Protein AF-A0AAU8HN13-F1 (afdb_monomer)

Radius of gyration: 19.58 Å; Cα contacts (8 Å, |Δi|>4): 14; chains: 1; bounding box: 45×6×56 Å

Structure (mmCIF, N/CA/C/O backbone):
data_AF-A0AAU8HN13-F1
#
_entry.id   AF-A0AAU8HN13-F1
#
loop_
_atom_site.group_PDB
_atom_site.id
_atom_site.type_symbol
_atom_site.label_atom_id
_atom_site.label_alt_id
_atom_site.label_comp_id
_atom_site.label_asym_id
_atom_site.label_entity_id
_atom_site.label_seq_id
_atom_site.pdbx_PDB_ins_code
_atom_site.Cartn_x
_atom_site.Cartn_y
_atom_site.Cartn_z
_atom_site.occupancy
_atom_site.B_iso_or_equiv
_atom_site.auth_seq_id
_atom_site.auth_comp_id
_atom_site.auth_asym_id
_atom_site.auth_atom_id
_atom_site.pdbx_PDB_model_num
ATOM 1 N N . MET A 1 1 ? -6.218 -3.279 13.621 1.00 67.38 1 MET A N 1
ATOM 2 C CA . MET A 1 1 ? -6.779 -3.282 12.254 1.00 67.38 1 MET A CA 1
ATOM 3 C C . MET A 1 1 ? -6.374 -2.044 11.451 1.00 67.38 1 MET A C 1
ATOM 5 O O . MET A 1 1 ? -5.831 -2.232 10.379 1.00 67.38 1 MET A O 1
ATOM 9 N N . LEU A 1 2 ? -6.481 -0.811 11.971 1.00 73.00 2 LEU A N 1
ATOM 10 C CA . LEU A 1 2 ? -5.883 0.372 11.311 1.00 73.00 2 LEU A CA 1
ATOM 11 C C . LEU A 1 2 ? -4.370 0.199 11.040 1.00 73.00 2 LEU A C 1
ATOM 13 O O . LEU A 1 2 ? -3.909 0.436 9.935 1.00 73.00 2 LEU A O 1
ATOM 17 N N . ASN A 1 3 ? -3.618 -0.318 12.021 1.00 74.56 3 ASN A N 1
ATOM 18 C CA . ASN A 1 3 ? -2.186 -0.620 11.867 1.00 74.56 3 ASN A CA 1
ATOM 19 C C . ASN A 1 3 ? -1.894 -1.753 10.860 1.00 74.56 3 ASN A C 1
ATOM 21 O O . ASN A 1 3 ? -0.801 -1.837 10.320 1.00 74.56 3 ASN A O 1
ATOM 25 N N . LEU A 1 4 ? -2.869 -2.633 10.603 1.00 79.06 4 LEU A N 1
ATOM 26 C CA . LEU A 1 4 ? -2.761 -3.642 9.546 1.00 79.06 4 LEU A CA 1
ATOM 27 C C . LEU A 1 4 ? -2.972 -2.980 8.179 1.00 79.06 4 LEU A C 1
ATOM 29 O O . LEU A 1 4 ? -2.239 -3.259 7.242 1.00 79.06 4 LEU A O 1
ATOM 33 N N . LEU A 1 5 ? -3.935 -2.060 8.097 1.00 77.06 5 LEU A N 1
ATOM 34 C CA . LEU A 1 5 ? -4.249 -1.309 6.887 1.00 77.06 5 LEU A CA 1
ATOM 35 C C . LEU A 1 5 ? -3.090 -0.390 6.468 1.00 77.06 5 LEU A C 1
ATOM 37 O O . LEU A 1 5 ? -2.730 -0.370 5.298 1.00 77.06 5 LEU A O 1
ATOM 41 N N . ILE A 1 6 ? -2.443 0.282 7.429 1.00 79.69 6 ILE A N 1
ATOM 42 C CA . ILE A 1 6 ? -1.251 1.108 7.171 1.00 79.69 6 ILE A CA 1
ATOM 43 C C . ILE A 1 6 ? -0.070 0.259 6.679 1.00 79.69 6 ILE A C 1
ATOM 45 O O . ILE A 1 6 ? 0.681 0.693 5.815 1.00 79.69 6 ILE A O 1
ATOM 49 N N . CYS A 1 7 ? 0.072 -0.963 7.207 1.00 82.69 7 CYS A N 1
ATOM 50 C CA . CYS A 1 7 ? 1.104 -1.912 6.790 1.00 82.69 7 CYS A CA 1
ATOM 51 C C . CYS A 1 7 ? 0.845 -2.432 5.366 1.00 82.69 7 CYS A C 1
ATOM 53 O O . CYS A 1 7 ? 1.770 -2.687 4.600 1.00 82.69 7 CYS A O 1
ATOM 55 N N . LEU A 1 8 ? -0.428 -2.562 4.991 1.00 76.50 8 LEU A N 1
ATOM 56 C CA . LEU A 1 8 ? -0.827 -3.009 3.662 1.00 76.50 8 LEU A CA 1
ATOM 57 C C . LEU A 1 8 ? -0.655 -1.892 2.618 1.00 76.50 8 LEU A C 1
ATOM 59 O O . LEU A 1 8 ? -0.212 -2.156 1.501 1.00 76.50 8 LEU A O 1
ATOM 63 N N . GLU A 1 9 ? -0.889 -0.636 3.004 1.00 80.31 9 GLU A N 1
ATOM 64 C CA . GLU A 1 9 ? -0.606 0.534 2.166 1.00 80.31 9 GLU A CA 1
ATOM 65 C C . GLU A 1 9 ? 0.902 0.742 1.935 1.00 80.31 9 GLU A C 1
ATOM 67 O O . GLU A 1 9 ? 1.329 0.9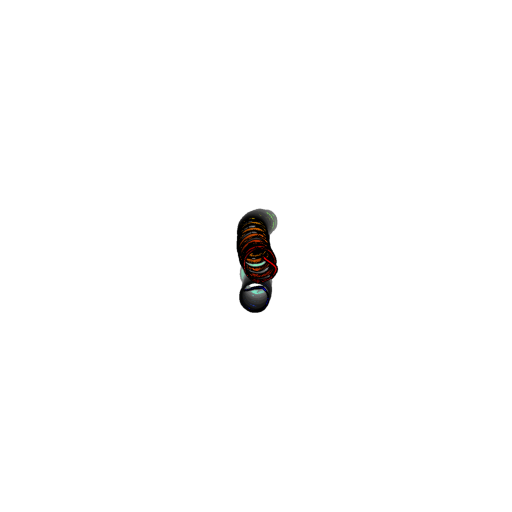87 0.804 1.00 80.31 9 GLU A O 1
ATOM 72 N N . THR A 1 10 ? 1.741 0.554 2.963 1.00 83.81 10 THR A N 1
ATOM 73 C CA . THR A 1 10 ? 3.206 0.584 2.797 1.00 83.81 10 THR A CA 1
ATOM 74 C C . THR A 1 10 ? 3.734 -0.594 1.978 1.00 83.81 10 THR A C 1
ATOM 76 O O . THR A 1 10 ? 4.653 -0.405 1.178 1.00 83.81 10 THR A O 1
ATOM 79 N N . LEU A 1 11 ? 3.134 -1.785 2.095 1.00 85.19 11 LEU A N 1
ATOM 80 C CA . LEU A 1 11 ? 3.458 -2.934 1.244 1.00 85.19 11 LEU A CA 1
ATOM 81 C C . LEU A 1 11 ? 3.146 -2.641 -0.233 1.00 85.19 11 LEU A C 1
ATOM 83 O O . LEU A 1 11 ? 4.015 -2.837 -1.084 1.00 85.19 11 LEU A O 1
ATOM 87 N N . MET A 1 12 ? 1.965 -2.093 -0.533 1.00 82.75 12 MET A N 1
ATOM 88 C CA . MET A 1 12 ? 1.586 -1.681 -1.890 1.00 82.75 12 MET A CA 1
ATOM 89 C C . MET A 1 12 ? 2.542 -0.624 -2.463 1.00 82.75 12 MET A C 1
ATOM 91 O O . MET A 1 12 ? 3.025 -0.782 -3.585 1.00 82.75 12 MET A O 1
ATOM 95 N N . LEU A 1 13 ? 2.893 0.406 -1.685 1.00 80.19 13 LEU A N 1
ATOM 96 C CA . LEU A 1 13 ? 3.873 1.420 -2.097 1.00 80.19 13 LEU A CA 1
ATOM 97 C C . LEU A 1 13 ? 5.260 0.824 -2.376 1.00 80.19 13 LEU A C 1
ATOM 99 O O . LEU A 1 13 ? 5.891 1.191 -3.368 1.00 80.19 13 LEU A O 1
ATOM 103 N N . SER A 1 14 ? 5.726 -0.117 -1.549 1.00 83.44 14 SER A N 1
ATOM 104 C CA . SER A 1 14 ? 7.018 -0.784 -1.761 1.00 83.44 14 SER A CA 1
ATOM 105 C C . SER A 1 14 ? 7.037 -1.653 -3.024 1.00 83.44 14 SER A C 1
ATOM 107 O O . SER A 1 14 ? 8.017 -1.629 -3.768 1.00 83.44 14 SER A O 1
ATOM 109 N N . LEU A 1 15 ? 5.933 -2.351 -3.320 1.00 81.50 15 LEU A N 1
ATOM 110 C CA . LEU A 1 15 ? 5.772 -3.133 -4.546 1.00 81.50 15 LEU A CA 1
ATOM 111 C C . LEU A 1 15 ? 5.753 -2.239 -5.786 1.00 81.50 15 LEU A C 1
ATOM 113 O O . LEU A 1 15 ? 6.387 -2.572 -6.782 1.00 81.50 15 LEU A O 1
ATOM 117 N N . ILE A 1 16 ? 5.084 -1.087 -5.720 1.00 80.62 16 ILE A N 1
ATOM 118 C CA . ILE A 1 16 ? 5.073 -0.105 -6.811 1.00 80.62 16 ILE A CA 1
ATOM 119 C C . ILE A 1 16 ? 6.451 0.514 -7.020 1.00 80.62 16 ILE A C 1
ATOM 121 O O . ILE A 1 16 ? 6.874 0.657 -8.162 1.00 80.62 16 ILE A O 1
ATOM 125 N N . PHE A 1 17 ? 7.181 0.840 -5.953 1.00 81.38 17 PHE A N 1
ATOM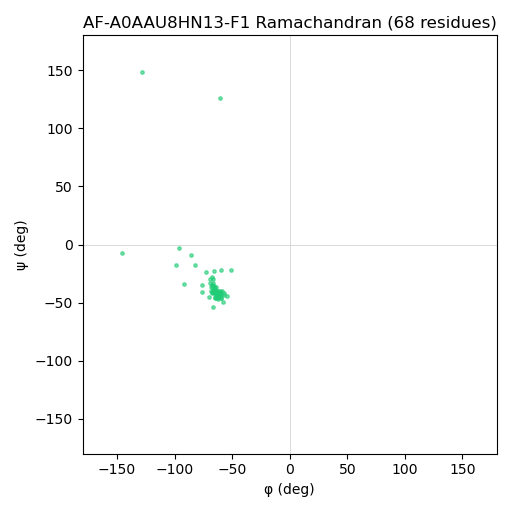 126 C CA . PHE A 1 17 ? 8.542 1.358 -6.077 1.00 81.38 17 PHE A CA 1
ATOM 127 C C . PHE A 1 17 ? 9.473 0.328 -6.732 1.00 81.38 17 PHE A C 1
ATOM 129 O O . PHE A 1 17 ? 10.191 0.650 -7.679 1.00 81.38 17 PHE A O 1
ATOM 136 N N . LEU A 1 18 ? 9.393 -0.937 -6.306 1.00 79.69 18 LEU A N 1
ATOM 137 C CA . LEU A 1 18 ? 10.131 -2.039 -6.926 1.00 79.69 18 LEU A CA 1
ATOM 138 C C . LEU A 1 18 ? 9.724 -2.241 -8.396 1.00 79.69 18 LEU A C 1
ATOM 140 O O . LEU A 1 18 ? 10.587 -2.377 -9.267 1.00 79.69 18 LEU A O 1
ATOM 144 N N . ALA A 1 19 ? 8.423 -2.208 -8.692 1.00 76.62 19 ALA A N 1
ATOM 145 C CA . ALA A 1 19 ? 7.900 -2.314 -10.050 1.00 76.62 19 ALA A CA 1
ATOM 146 C C . ALA A 1 19 ? 8.398 -1.162 -10.929 1.00 76.62 19 ALA A C 1
ATOM 148 O O . ALA A 1 19 ? 8.887 -1.415 -12.017 1.00 76.62 19 ALA A O 1
ATOM 149 N N . LEU A 1 20 ? 8.386 0.083 -10.448 1.00 75.31 20 LEU A N 1
ATOM 150 C CA . LEU A 1 20 ? 8.928 1.233 -1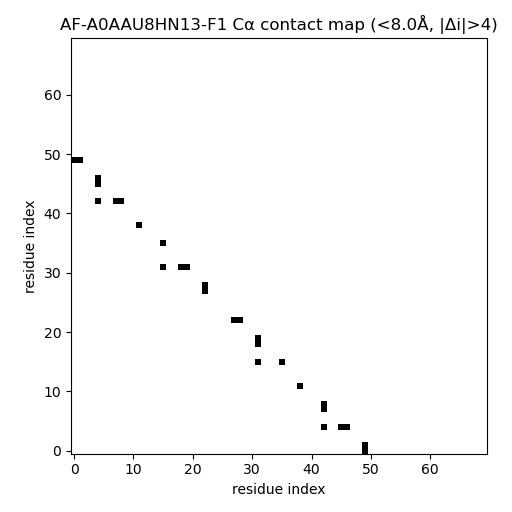1.176 1.00 75.31 20 LEU A CA 1
ATOM 151 C C . LEU A 1 20 ? 10.419 1.047 -11.480 1.00 75.31 20 LEU A C 1
ATOM 153 O O . LEU A 1 20 ? 10.833 1.234 -12.618 1.00 75.31 20 LEU A O 1
ATOM 157 N N . THR A 1 21 ? 11.222 0.611 -10.505 1.00 76.00 21 THR A N 1
ATOM 158 C CA . THR A 1 21 ? 12.664 0.394 -10.733 1.00 76.00 21 THR A CA 1
ATOM 159 C C . THR A 1 21 ? 12.972 -0.747 -11.706 1.00 76.00 21 THR A C 1
ATOM 161 O O . THR A 1 21 ? 13.980 -0.688 -12.402 1.00 76.00 21 THR A O 1
ATOM 164 N N . SER A 1 22 ? 12.112 -1.767 -11.786 1.00 71.31 22 SER A N 1
ATOM 165 C CA . SER A 1 22 ? 12.311 -2.943 -12.648 1.00 71.31 22 SER A CA 1
ATOM 166 C C . SER A 1 22 ? 11.674 -2.802 -14.036 1.00 71.31 22 SER A C 1
ATOM 168 O O . SER A 1 22 ? 12.233 -3.284 -15.021 1.00 71.31 22 SER A O 1
ATOM 170 N N . LEU A 1 23 ? 10.535 -2.109 -14.143 1.00 64.75 23 LEU A N 1
ATOM 171 C CA . LEU A 1 23 ? 9.807 -1.906 -15.399 1.00 64.75 23 LEU A CA 1
ATOM 172 C C . LEU A 1 23 ? 10.362 -0.766 -16.253 1.00 64.75 23 LEU A C 1
ATOM 174 O O . LEU A 1 23 ? 10.091 -0.768 -17.453 1.00 64.75 23 LEU A O 1
ATOM 178 N N . VAL A 1 24 ? 11.168 0.147 -15.689 1.00 60.53 24 VAL A N 1
ATOM 179 C CA . VAL A 1 24 ? 11.850 1.224 -16.443 1.00 60.53 24 VAL A CA 1
ATOM 180 C C . VAL A 1 24 ? 12.616 0.696 -17.666 1.00 60.53 24 VAL A C 1
ATOM 182 O O . VAL A 1 24 ? 12.830 1.447 -18.613 1.00 60.53 24 VAL A O 1
ATOM 185 N N . SER A 1 25 ? 12.982 -0.589 -17.698 1.00 62.09 25 SER A N 1
ATOM 186 C CA . SER A 1 25 ? 13.676 -1.190 -18.840 1.00 62.09 25 SER A CA 1
ATOM 187 C C . SER A 1 25 ? 12.805 -1.981 -19.829 1.00 62.09 25 SER A C 1
ATOM 189 O O . SER A 1 25 ? 13.291 -2.215 -20.932 1.00 62.09 25 SER A O 1
ATOM 191 N N . TYR A 1 26 ? 11.574 -2.410 -19.501 1.00 58.00 26 TYR A N 1
ATOM 192 C CA . TYR A 1 26 ? 10.889 -3.446 -20.311 1.00 58.00 26 TYR A CA 1
ATOM 193 C C . TYR A 1 26 ? 9.364 -3.352 -20.463 1.00 58.00 26 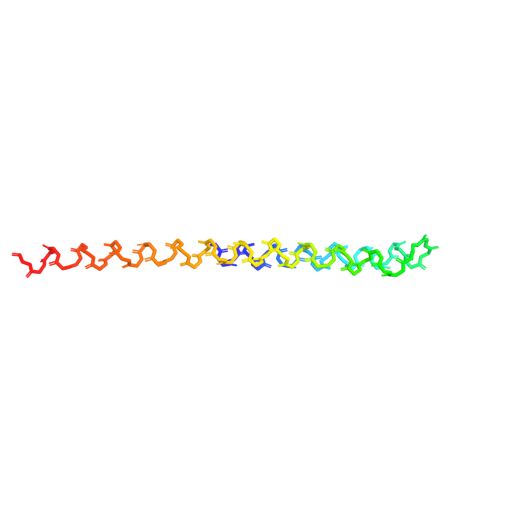TYR A C 1
ATOM 195 O O . TYR A 1 26 ? 8.816 -4.133 -21.240 1.00 58.00 26 TYR A O 1
ATOM 203 N N . ALA A 1 27 ? 8.655 -2.461 -19.766 1.00 60.44 27 ALA A N 1
ATOM 204 C CA . ALA A 1 27 ? 7.190 -2.487 -19.787 1.00 60.44 27 ALA A CA 1
ATOM 205 C C . ALA A 1 27 ? 6.539 -1.149 -20.129 1.00 60.44 27 ALA A C 1
ATOM 207 O O . ALA A 1 27 ? 7.017 -0.079 -19.757 1.00 60.44 27 ALA A O 1
ATOM 208 N N . GLU A 1 28 ? 5.379 -1.257 -20.776 1.00 71.62 28 GLU A N 1
ATOM 209 C CA . GLU A 1 28 ? 4.507 -0.133 -21.087 1.00 71.62 28 GLU A CA 1
ATOM 210 C C . GLU A 1 28 ? 4.061 0.559 -19.785 1.00 71.62 28 GLU A C 1
ATOM 212 O O . GLU A 1 28 ? 3.480 -0.091 -18.904 1.00 71.62 28 GLU A O 1
ATOM 217 N N . PRO A 1 29 ? 4.263 1.881 -19.651 1.00 68.81 29 PRO A N 1
ATOM 218 C CA . PRO A 1 29 ? 4.013 2.617 -18.407 1.00 68.81 29 PRO A CA 1
ATOM 219 C C . PRO A 1 29 ? 2.554 2.525 -17.929 1.00 68.81 29 PRO A C 1
ATOM 221 O O . PRO A 1 29 ? 2.269 2.664 -16.740 1.00 68.81 29 PRO A O 1
ATOM 224 N N . TYR A 1 30 ? 1.621 2.229 -18.835 1.00 75.88 30 TYR A N 1
ATOM 225 C CA . TYR A 1 30 ? 0.199 2.076 -18.536 1.00 75.88 30 TYR A CA 1
ATOM 226 C C . TYR A 1 30 ? -0.128 0.846 -17.676 1.00 75.88 30 TYR A C 1
ATOM 228 O O . TYR A 1 30 ? -1.088 0.888 -16.906 1.00 75.88 30 TYR A O 1
ATOM 236 N N . MET A 1 31 ? 0.677 -0.223 -17.734 1.00 74.38 31 MET A N 1
ATOM 237 C CA . MET A 1 31 ? 0.428 -1.438 -16.944 1.00 74.38 31 MET A CA 1
ATOM 238 C C . MET A 1 31 ? 0.592 -1.179 -15.434 1.00 74.38 31 MET A C 1
ATOM 240 O O . MET A 1 31 ? -0.146 -1.726 -14.610 1.00 74.38 31 MET A O 1
ATOM 244 N N . ILE A 1 32 ? 1.503 -0.280 -15.058 1.00 76.62 32 ILE A N 1
ATOM 245 C CA . ILE A 1 32 ? 1.728 0.117 -13.660 1.00 76.62 32 ILE A CA 1
ATOM 246 C C . ILE A 1 32 ? 0.487 0.818 -13.095 1.00 76.62 32 ILE A C 1
ATOM 248 O O . ILE A 1 32 ? 0.100 0.576 -11.951 1.00 76.62 32 ILE A O 1
ATOM 252 N N . LEU A 1 33 ? -0.186 1.631 -13.916 1.00 78.88 33 LEU A N 1
ATOM 253 C CA . LEU A 1 33 ? -1.398 2.347 -13.522 1.00 78.88 33 LEU A CA 1
ATOM 254 C C . LEU A 1 33 ? -2.550 1.380 -13.206 1.00 78.88 33 LEU A C 1
ATOM 256 O O . LEU A 1 33 ? -3.257 1.568 -12.219 1.00 78.88 33 LEU A O 1
ATOM 260 N N . SER A 1 34 ? -2.710 0.312 -13.998 1.00 79.88 34 SER A N 1
ATOM 261 C CA . SER A 1 34 ? -3.724 -0.716 -13.728 1.00 79.88 34 SER A CA 1
ATOM 262 C C . SER A 1 34 ? -3.475 -1.467 -12.416 1.00 79.88 34 SER A C 1
ATOM 264 O O . SER A 1 34 ? -4.418 -1.683 -11.655 1.00 79.88 34 SER A O 1
ATOM 266 N N . PHE A 1 35 ? -2.220 -1.803 -12.099 1.00 75.44 35 PHE A N 1
ATOM 267 C CA . PHE A 1 35 ? -1.874 -2.435 -10.819 1.00 75.44 35 PHE A CA 1
ATOM 268 C C . PHE A 1 35 ? -2.105 -1.500 -9.625 1.00 75.44 35 PHE A C 1
ATOM 270 O O . PHE A 1 35 ? -2.581 -1.946 -8.580 1.00 75.44 35 PHE A O 1
ATOM 277 N N . LEU A 1 36 ? -1.831 -0.201 -9.787 1.00 81.31 36 LEU A N 1
ATOM 278 C CA . LEU A 1 36 ? -2.092 0.811 -8.763 1.00 81.31 36 LEU A CA 1
ATOM 279 C C . LEU A 1 36 ? -3.590 0.932 -8.447 1.00 81.31 36 LEU A C 1
ATOM 281 O O . LEU A 1 36 ? -3.970 0.957 -7.277 1.00 81.31 36 LEU A O 1
ATOM 285 N N . VAL A 1 37 ? -4.442 0.972 -9.477 1.00 85.62 37 VAL A N 1
ATOM 286 C CA . VAL A 1 37 ? -5.900 1.077 -9.301 1.00 85.62 37 VAL A CA 1
ATOM 287 C C . VAL A 1 37 ? -6.467 -0.167 -8.617 1.00 85.62 37 VAL A C 1
ATOM 289 O O . VAL A 1 37 ? -7.235 -0.030 -7.667 1.00 85.62 37 VAL A O 1
ATOM 292 N N . LEU A 1 38 ? -6.056 -1.370 -9.036 1.00 80.94 38 LEU A N 1
ATOM 293 C CA . LEU A 1 38 ? -6.497 -2.618 -8.399 1.00 80.94 38 LEU A CA 1
ATOM 294 C C . LEU A 1 38 ? -6.108 -2.664 -6.915 1.00 80.94 38 LEU A C 1
ATOM 296 O O . LEU A 1 38 ? -6.938 -2.984 -6.068 1.00 80.94 38 LEU A O 1
ATOM 300 N N . GLY A 1 39 ? -4.881 -2.258 -6.588 1.00 82.19 39 GLY A N 1
ATOM 301 C CA . GLY A 1 39 ? -4.426 -2.150 -5.204 1.00 82.19 39 GLY A CA 1
ATOM 302 C C . GLY A 1 39 ? -5.212 -1.148 -4.356 1.00 82.19 39 GLY A C 1
ATOM 303 O O . GLY A 1 39 ? -5.556 -1.438 -3.210 1.00 82.19 39 GLY A O 1
ATOM 304 N N . ALA A 1 40 ? -5.542 0.018 -4.919 1.00 84.75 40 ALA A N 1
ATOM 305 C CA . ALA A 1 40 ? -6.356 1.026 -4.241 1.00 84.75 40 ALA A CA 1
ATOM 306 C C . ALA A 1 40 ? -7.802 0.546 -3.997 1.00 84.75 40 ALA A C 1
ATOM 308 O O . ALA A 1 40 ? -8.386 0.846 -2.953 1.00 84.75 40 ALA A O 1
ATOM 309 N N . CYS A 1 41 ? -8.376 -0.229 -4.924 1.00 84.62 41 CYS A N 1
ATOM 310 C CA . CYS A 1 41 ? -9.696 -0.840 -4.751 1.00 84.62 41 CYS A CA 1
ATOM 3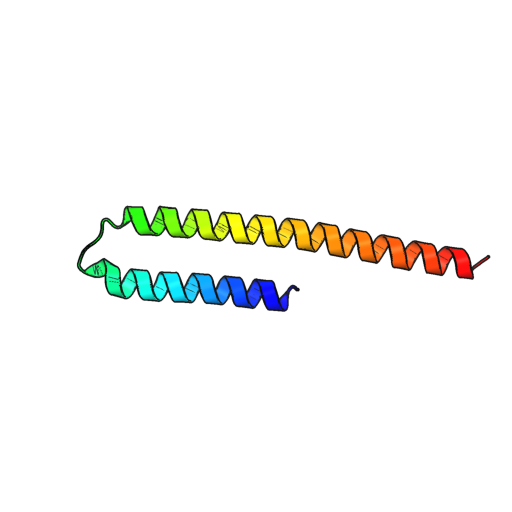11 C C . CYS A 1 41 ? -9.718 -1.846 -3.591 1.00 84.62 41 CYS A C 1
ATOM 313 O O . CYS A 1 41 ? -10.605 -1.763 -2.741 1.00 84.62 41 CYS A O 1
ATOM 315 N N . GLU A 1 42 ? -8.726 -2.736 -3.501 1.00 79.69 42 GLU A N 1
ATOM 316 C CA . GLU A 1 42 ? -8.596 -3.691 -2.388 1.00 79.69 42 GLU A CA 1
ATOM 317 C C . GLU A 1 42 ? -8.449 -2.973 -1.032 1.00 79.69 42 GLU A C 1
ATOM 319 O O . GLU A 1 42 ? -9.118 -3.320 -0.052 1.00 79.69 42 GLU A O 1
ATOM 324 N N . ALA A 1 43 ? -7.649 -1.901 -0.977 1.00 83.19 43 ALA A N 1
ATOM 325 C CA . ALA A 1 43 ? -7.503 -1.079 0.226 1.00 83.19 43 ALA A CA 1
ATOM 326 C C . ALA A 1 43 ? -8.826 -0.401 0.642 1.00 83.19 43 ALA A C 1
ATOM 328 O O . ALA A 1 43 ? -9.182 -0.396 1.826 1.00 83.19 43 ALA A O 1
ATOM 329 N N . SER A 1 44 ? -9.594 0.121 -0.323 1.00 86.25 44 SER A N 1
ATOM 330 C CA . SER A 1 44 ? -10.910 0.733 -0.084 1.00 86.25 44 SER A CA 1
ATOM 331 C C . SER A 1 44 ? -11.926 -0.270 0.478 1.00 86.25 44 SER A C 1
ATOM 333 O O . SER A 1 44 ? -12.621 0.031 1.454 1.00 86.25 44 SER A O 1
ATOM 335 N N . VAL A 1 45 ? -11.966 -1.489 -0.072 1.00 86.19 45 VAL A N 1
ATOM 336 C CA . VAL A 1 45 ? -12.823 -2.577 0.429 1.00 86.19 45 VAL A CA 1
ATOM 337 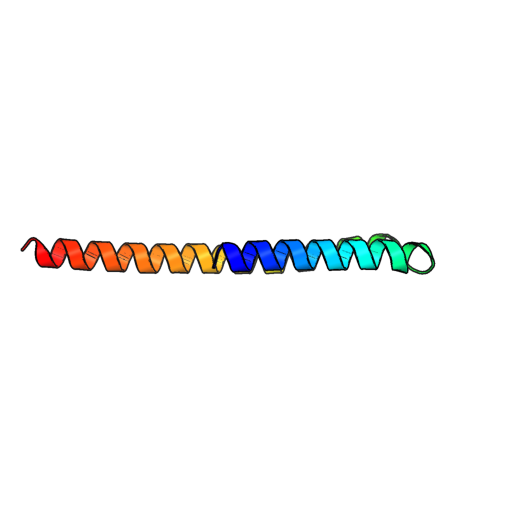C C . VAL A 1 45 ? -12.433 -2.958 1.862 1.00 86.19 45 VAL A C 1
ATOM 339 O O . VAL A 1 45 ? -13.304 -3.057 2.734 1.00 86.19 45 VAL A O 1
ATOM 342 N N . GLY A 1 46 ? -11.134 -3.085 2.150 1.00 84.31 46 GLY A N 1
ATOM 343 C CA . GLY A 1 46 ? -10.629 -3.346 3.502 1.00 84.31 46 GLY A CA 1
ATOM 344 C C . GLY A 1 46 ? -11.026 -2.266 4.519 1.00 84.31 46 GLY A C 1
ATOM 345 O O . GLY A 1 46 ? -11.423 -2.582 5.646 1.00 84.31 46 GLY A O 1
ATOM 346 N N . LEU A 1 47 ? -11.001 -0.990 4.117 1.00 80.44 47 LEU A N 1
ATOM 347 C CA . LEU A 1 47 ? -11.431 0.128 4.961 1.00 80.44 47 LEU A CA 1
ATOM 348 C C . LEU A 1 47 ? -12.951 0.119 5.210 1.00 80.44 47 LEU A C 1
ATOM 350 O O . LEU A 1 47 ? -13.394 0.357 6.336 1.00 80.44 47 LEU A O 1
ATOM 354 N N . ALA A 1 48 ? -13.764 -0.200 4.201 1.00 88.31 48 ALA A N 1
ATOM 355 C CA . ALA A 1 48 ? -15.220 -0.291 4.350 1.00 88.31 48 ALA A CA 1
ATOM 356 C C . ALA A 1 48 ? -15.638 -1.397 5.341 1.00 88.31 48 ALA A C 1
ATOM 358 O O . ALA A 1 48 ? -16.535 -1.199 6.175 1.00 88.31 48 ALA A O 1
ATOM 359 N N . LEU A 1 49 ? -14.949 -2.543 5.305 1.00 86.56 49 LEU A N 1
ATOM 360 C CA . LEU A 1 49 ? -15.149 -3.634 6.263 1.00 86.56 49 LEU A CA 1
ATOM 361 C C . LEU A 1 49 ? -14.728 -3.226 7.680 1.00 86.56 49 LEU A C 1
ATOM 363 O O . LEU A 1 49 ? -15.463 -3.482 8.637 1.00 86.56 49 LEU A O 1
ATOM 367 N N . LEU A 1 50 ? -13.600 -2.522 7.817 1.00 82.56 50 LEU A N 1
ATOM 368 C CA . LEU A 1 50 ? -13.130 -1.995 9.099 1.00 82.56 50 LEU A CA 1
ATOM 369 C C . LEU A 1 50 ? -14.161 -1.066 9.752 1.00 82.56 50 LEU A C 1
ATOM 371 O O . LEU A 1 50 ? -14.483 -1.224 10.930 1.00 82.56 50 LEU A O 1
ATOM 375 N N . VAL A 1 51 ? -14.685 -0.103 8.991 1.00 85.94 51 VAL A N 1
ATOM 376 C CA . VAL A 1 51 ? -15.687 0.857 9.479 1.00 85.94 51 VAL A CA 1
ATOM 377 C C . VAL A 1 51 ? -16.967 0.135 9.900 1.00 85.94 51 VAL A C 1
ATOM 379 O O . VAL A 1 51 ? -17.552 0.455 10.938 1.00 85.94 51 VAL A O 1
ATOM 382 N N . SER A 1 52 ? -17.385 -0.877 9.139 1.00 85.50 52 SER A N 1
ATOM 383 C CA . SER A 1 52 ? -18.556 -1.695 9.471 1.00 85.50 52 SER A CA 1
ATOM 384 C C . SER A 1 52 ? -18.351 -2.486 10.767 1.00 85.50 52 SER A C 1
ATOM 386 O O . SER A 1 52 ? -19.234 -2.491 11.626 1.00 85.50 52 SER A O 1
ATOM 388 N N . PHE A 1 53 ? -17.164 -3.069 10.963 1.00 85.50 53 PHE A N 1
ATOM 389 C CA . PHE A 1 53 ? -16.802 -3.784 12.189 1.00 85.50 53 PHE A CA 1
ATOM 390 C C . PHE A 1 53 ? -16.738 -2.858 13.412 1.00 85.50 53 PHE A C 1
ATOM 392 O O . PHE A 1 53 ? -17.322 -3.165 14.452 1.00 85.50 53 PHE A O 1
ATOM 399 N N . LEU A 1 54 ? -16.098 -1.690 13.286 1.00 84.31 54 LEU A N 1
ATOM 400 C CA . LEU A 1 54 ? -16.045 -0.687 14.357 1.00 84.31 54 LEU A CA 1
ATOM 401 C C . LEU A 1 54 ? -17.446 -0.198 14.743 1.00 84.31 54 LEU A C 1
ATOM 403 O O . LEU A 1 54 ? -17.745 -0.060 15.930 1.00 84.31 54 LEU A O 1
ATOM 407 N N . ARG A 1 55 ? -18.335 0.005 13.761 1.00 84.81 55 ARG A N 1
ATOM 408 C CA . ARG A 1 55 ? -19.729 0.387 14.020 1.00 84.81 55 ARG A CA 1
ATOM 409 C C . ARG A 1 55 ? -20.541 -0.740 14.660 1.00 84.81 55 ARG A C 1
ATOM 411 O O . ARG A 1 55 ? -21.452 -0.447 15.429 1.00 84.81 55 ARG A O 1
ATOM 418 N N . SER A 1 56 ? -20.214 -2.002 14.384 1.00 81.88 56 SER A N 1
ATOM 419 C CA . SER A 1 56 ? -20.800 -3.140 15.097 1.00 81.88 56 SER A CA 1
ATOM 420 C C . SER A 1 56 ? -20.359 -3.149 16.559 1.00 81.88 56 SER A C 1
ATOM 422 O O . SER 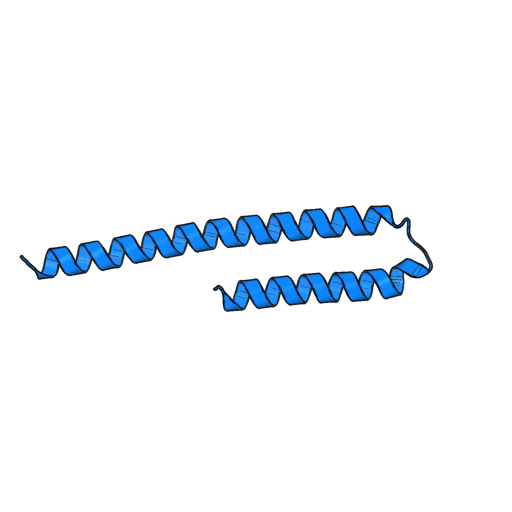A 1 56 ? -21.215 -3.073 17.434 1.00 81.88 56 SER A O 1
ATOM 424 N N . GLN A 1 57 ? -19.047 -3.116 16.834 1.00 86.00 57 GLN A N 1
ATOM 425 C CA . GLN A 1 57 ? -18.527 -3.100 18.209 1.00 86.00 57 GLN A CA 1
ATOM 426 C C . GLN A 1 57 ? -19.061 -1.919 19.030 1.00 86.00 57 GLN A C 1
ATOM 428 O O . GLN A 1 57 ? -19.493 -2.101 20.164 1.00 86.00 57 GLN A O 1
ATOM 433 N N . SER A 1 58 ? -19.108 -0.721 18.440 1.00 74.44 58 SER A N 1
ATOM 434 C CA . SER A 1 58 ? -19.684 0.467 19.083 1.00 74.44 58 SER A CA 1
ATOM 435 C C . SER A 1 58 ? -21.142 0.257 19.516 1.00 74.44 58 SER A C 1
ATOM 437 O O . SER A 1 58 ? -21.517 0.659 20.619 1.00 74.44 58 SER A O 1
ATOM 439 N N . LYS A 1 59 ? -21.966 -0.389 18.679 1.00 78.25 59 LYS A N 1
ATOM 440 C CA . LYS A 1 59 ? -23.366 -0.687 19.013 1.00 78.25 59 LYS A CA 1
ATOM 441 C C . LYS A 1 59 ? -23.485 -1.701 20.146 1.00 78.25 59 L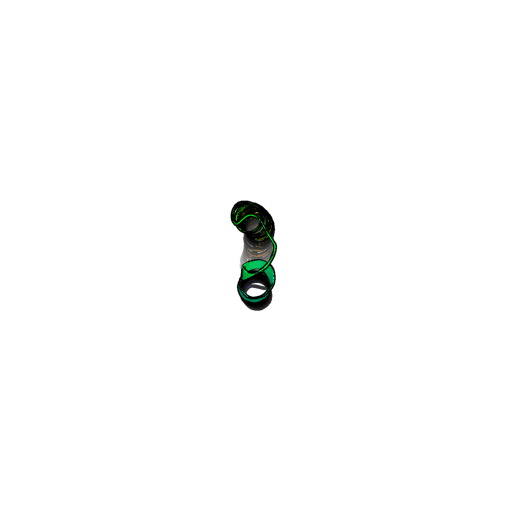YS A C 1
ATOM 443 O O . LYS A 1 59 ? -24.418 -1.600 20.939 1.00 78.25 59 LYS A O 1
ATOM 448 N N . GLU A 1 60 ? -22.573 -2.663 20.224 1.00 79.38 60 GLU A N 1
ATOM 449 C CA . GLU A 1 60 ? -22.594 -3.702 21.258 1.00 79.38 60 GLU A CA 1
ATOM 450 C C . GLU A 1 60 ? -22.242 -3.104 22.626 1.00 79.38 60 GLU A C 1
ATOM 452 O O . GLU A 1 60 ? -22.975 -3.306 23.592 1.00 79.38 60 GLU A O 1
ATOM 457 N N . THR A 1 61 ? -21.202 -2.263 22.697 1.00 77.81 61 THR A N 1
ATOM 458 C CA . THR A 1 61 ? -20.817 -1.569 23.938 1.00 77.81 61 THR A CA 1
ATOM 459 C C . THR A 1 61 ? -21.934 -0.666 24.472 1.00 77.81 61 THR A C 1
ATOM 461 O O . THR A 1 61 ? -22.197 -0.672 25.672 1.00 77.81 61 THR A O 1
ATOM 464 N N . MET A 1 62 ? -22.629 0.072 23.597 1.00 75.50 62 MET A N 1
ATOM 465 C CA . MET A 1 62 ? -23.745 0.944 23.998 1.00 75.50 62 MET A CA 1
ATOM 466 C C . MET A 1 62 ? -24.961 0.174 24.531 1.00 75.50 62 MET A C 1
ATOM 468 O O . MET A 1 62 ? -25.645 0.650 25.435 1.00 75.50 62 MET A O 1
ATOM 472 N N . LYS A 1 63 ? -25.252 -1.010 23.979 1.00 77.12 63 LYS A N 1
ATOM 473 C CA . LYS A 1 63 ? -26.358 -1.849 24.464 1.00 77.12 63 LYS A CA 1
ATOM 474 C C . LYS A 1 63 ? -26.081 -2.386 25.865 1.00 77.12 63 LYS A C 1
ATOM 476 O O . LYS A 1 63 ? -26.976 -2.375 26.705 1.00 77.12 63 LYS A O 1
ATOM 481 N N . THR A 1 64 ? -24.848 -2.814 26.128 1.00 81.19 64 THR A N 1
ATOM 482 C CA . THR A 1 64 ? -24.455 -3.354 27.436 1.00 81.19 64 THR A CA 1
ATOM 483 C C . THR A 1 64 ? -24.497 -2.293 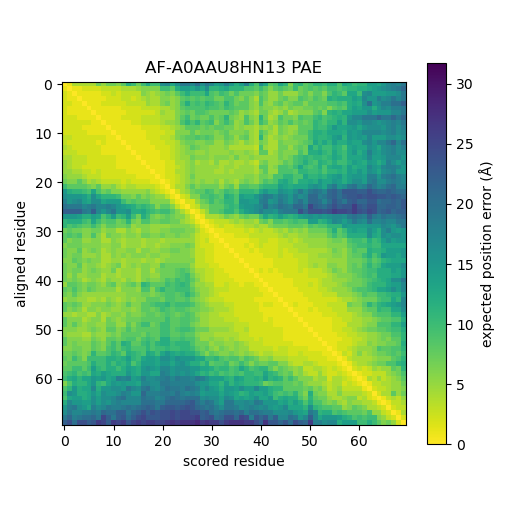28.535 1.00 81.19 64 THR A C 1
ATOM 485 O O . THR A 1 64 ? -24.989 -2.575 29.624 1.00 81.19 64 THR A O 1
ATOM 488 N N . THR A 1 65 ? -24.059 -1.058 28.264 1.00 72.94 65 THR A N 1
ATOM 489 C CA . THR A 1 65 ? -24.123 0.025 29.262 1.00 72.94 65 THR A CA 1
ATOM 490 C C . THR A 1 65 ? -25.556 0.463 29.566 1.00 72.94 65 THR A C 1
ATOM 492 O O . THR A 1 65 ? -25.878 0.720 30.725 1.00 72.94 65 THR A O 1
ATOM 495 N N . ALA A 1 66 ? -26.439 0.489 28.562 1.00 72.94 66 ALA A N 1
ATOM 496 C CA . ALA A 1 66 ? -27.860 0.773 28.768 1.00 72.94 66 ALA A CA 1
ATOM 497 C C . ALA A 1 66 ? -28.565 -0.315 29.599 1.00 72.94 66 ALA A C 1
ATOM 499 O O . ALA A 1 66 ? -29.409 0.011 30.428 1.00 72.94 66 ALA A O 1
ATOM 500 N N . ALA A 1 67 ? -28.193 -1.587 29.421 1.00 73.62 67 ALA A N 1
ATOM 501 C CA . ALA A 1 67 ? -28.739 -2.701 30.198 1.00 73.62 67 ALA A CA 1
ATOM 502 C C . ALA A 1 67 ? -28.242 -2.741 31.654 1.00 73.62 67 ALA A C 1
ATOM 504 O O . ALA A 1 67 ? -28.918 -3.311 32.494 1.00 73.62 67 ALA A O 1
ATOM 505 N N . SER A 1 68 ? -27.082 -2.148 31.961 1.00 67.56 68 SER A N 1
ATOM 506 C CA . SER A 1 68 ? -26.563 -2.044 33.338 1.00 67.56 68 SER A CA 1
ATOM 507 C C . SER A 1 68 ? -27.086 -0.836 34.129 1.00 67.56 68 SER A C 1
ATOM 509 O O . SER A 1 68 ? -26.791 -0.712 35.314 1.00 67.56 68 SER A O 1
ATOM 511 N N . LEU A 1 69 ? -27.790 0.088 33.465 1.00 64.06 69 LEU A N 1
ATOM 512 C CA . LEU A 1 69 ? -28.360 1.309 34.057 1.00 64.06 69 LEU A CA 1
ATOM 513 C C . LEU A 1 69 ? -29.838 1.154 34.465 1.00 64.06 69 LEU A C 1
ATOM 515 O O . LEU A 1 69 ? -30.411 2.091 35.020 1.00 64.06 69 LEU A O 1
ATOM 519 N N . TRP A 1 70 ? -30.428 -0.009 34.193 1.00 48.25 70 TRP A N 1
ATOM 520 C CA . TRP A 1 70 ? -31.731 -0.471 34.676 1.00 48.25 70 TRP A CA 1
ATOM 521 C C . TRP A 1 70 ? -31.524 -1.677 35.591 1.00 48.25 70 TRP A C 1
ATOM 523 O O . TRP A 1 70 ? -32.307 -1.811 36.555 1.00 48.25 70 TRP A O 1
#

pLDDT: mean 77.56, std 7.77, range [48.25, 88.31]

Sequence (70 aa):
MLNLLICLETLMLSLIFLALTSLVSYAEPYMILSFLVLGACEASVGLALLVSFLRSQSKETMKTTAASLW

Nearest PDB structures (foldseek):
  2rdc-assembly1_A  TM=5.368E-01  e=8.624E+00  Geobacter sulfurreducens PCA

Secondary structure (DSSP, 8-state):
-HHHHHHHHHHHHHHHHHHHHHHTTTS-HHHHHHHHHHHHHHHHHHHHHHHHHHHHHHHHHHHHHHHT--

Solvent-accessible surface area (backbone atoms only — not comparable to full-atom values): 4009 Å² total; per-residue (Å²): 104,72,72,53,51,54,50,52,52,51,49,53,50,52,51,49,53,52,44,53,72,61,33,77,79,79,56,68,74,68,59,58,53,54,54,52,52,54,52,50,51,54,52,50,52,54,49,55,52,49,53,52,52,52,54,48,53,54,52,52,56,54,50,54,56,58,63,72,74,109

Organism: NCBI:txid3230945

Mean predicted aligned error: 8.39 Å

Foldseek 3Di:
DVVVLVVLVVVLVVVLVVCCVVCVPPDDPVVSVVSVVVSVVVSVVVVVVVVVVVVVVVVVVVVVVVVVVD

InterPro domains:
  IPR039428 NADH-ubiquinone oxidoreductase chain 4L/Mnh complex subunit C1-like [PF00420] (1-63)